Protein AF-A0A8H4AMI5-F1 (afdb_monomer_lite)

Foldseek 3Di:
DDDDDDDPDDPPPPPPFDWDKDWAKDFQLDDDPQFDDDPNWFWWWDDDQNKIFIATRDSVNRAGWGDDPNDTDGDGIITTIHTTPDDDDDDDDDDDDDDPPDDDMDDDDPPDD

Structure (mmCIF, N/CA/C/O backbone):
data_AF-A0A8H4AMI5-F1
#
_entry.id   AF-A0A8H4AMI5-F1
#
loop_
_atom_site.group_PDB
_atom_site.id
_atom_site.type_symbol
_atom_site.label_atom_id
_atom_site.label_alt_id
_atom_site.label_comp_id
_atom_site.label_asym_id
_atom_site.label_entity_id
_atom_site.label_seq_id
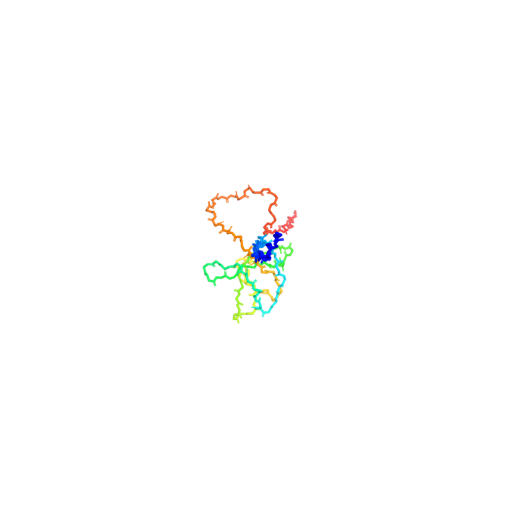_atom_site.pdbx_PDB_ins_code
_atom_site.Cartn_x
_atom_site.Cartn_y
_atom_site.Cartn_z
_atom_site.occupancy
_atom_site.B_iso_or_equiv
_atom_site.auth_seq_id
_atom_site.auth_comp_id
_atom_site.auth_asym_id
_atom_site.auth_atom_id
_atom_site.pdbx_PDB_model_num
ATOM 1 N N . MET A 1 1 ? -29.911 4.409 64.169 1.00 41.59 1 MET A N 1
ATOM 2 C CA . MET A 1 1 ? -29.151 3.292 63.575 1.00 41.59 1 MET A CA 1
ATOM 3 C C . MET A 1 1 ? -29.216 3.500 62.074 1.00 41.59 1 MET A C 1
ATOM 5 O O . MET A 1 1 ? -30.315 3.542 61.540 1.00 41.59 1 MET A O 1
ATOM 9 N N . ALA A 1 2 ? -28.086 3.853 61.467 1.00 41.06 2 ALA A N 1
ATOM 10 C CA . ALA A 1 2 ? -27.974 4.178 60.049 1.00 41.06 2 ALA A CA 1
ATOM 11 C C . ALA A 1 2 ? -27.758 2.896 59.244 1.00 41.06 2 ALA A C 1
ATOM 13 O O . ALA A 1 2 ? -27.040 2.028 59.723 1.00 41.06 2 ALA A O 1
ATOM 14 N N . GLU A 1 3 ? -28.289 2.829 58.025 1.00 46.31 3 GLU A N 1
ATOM 15 C CA . GLU A 1 3 ? -27.688 2.033 56.954 1.00 46.31 3 GLU A CA 1
ATOM 16 C C . GLU A 1 3 ? -28.038 2.672 55.604 1.00 46.31 3 GLU A C 1
ATOM 18 O O . GLU A 1 3 ? -29.123 2.525 55.047 1.00 46.31 3 GLU A O 1
ATOM 23 N N . PHE A 1 4 ? -27.087 3.484 55.143 1.00 43.78 4 PHE A N 1
ATOM 24 C CA . PHE A 1 4 ? -26.933 3.925 53.764 1.00 43.78 4 PHE A CA 1
ATOM 25 C C . PHE A 1 4 ? -26.678 2.678 52.907 1.00 43.78 4 PHE A C 1
ATOM 27 O O . PHE A 1 4 ? -25.661 2.011 53.099 1.00 43.78 4 PHE A O 1
ATOM 34 N N . SER A 1 5 ? -27.572 2.359 51.970 1.00 48.31 5 SER A N 1
ATOM 35 C CA . SER A 1 5 ? -27.288 1.354 50.944 1.00 48.31 5 SER A CA 1
ATOM 36 C C . SER A 1 5 ? -26.696 2.062 49.731 1.00 48.31 5 SER A C 1
ATOM 38 O O . SER A 1 5 ? -27.324 2.930 49.130 1.00 48.31 5 SER A O 1
ATOM 40 N N . SER A 1 6 ? -25.436 1.749 49.455 1.00 47.75 6 SER A N 1
ATOM 41 C CA . SER A 1 6 ? -24.608 2.337 48.416 1.00 47.75 6 SER A CA 1
ATOM 42 C C . SER A 1 6 ? -25.069 1.907 47.024 1.00 47.75 6 SER A C 1
ATOM 44 O O . SER A 1 6 ? -24.961 0.743 46.637 1.00 47.75 6 SER A O 1
ATOM 46 N N . GLU A 1 7 ? -25.538 2.873 46.237 1.00 54.69 7 GLU A N 1
ATOM 47 C CA . GLU A 1 7 ? -25.628 2.736 44.787 1.00 54.69 7 GLU A CA 1
ATOM 48 C C . GLU A 1 7 ? -24.205 2.563 44.245 1.00 54.69 7 GLU A C 1
ATOM 50 O O . GLU A 1 7 ? -23.359 3.453 44.345 1.00 54.69 7 GLU A O 1
ATOM 55 N N . LYS A 1 8 ? -23.905 1.363 43.739 1.00 48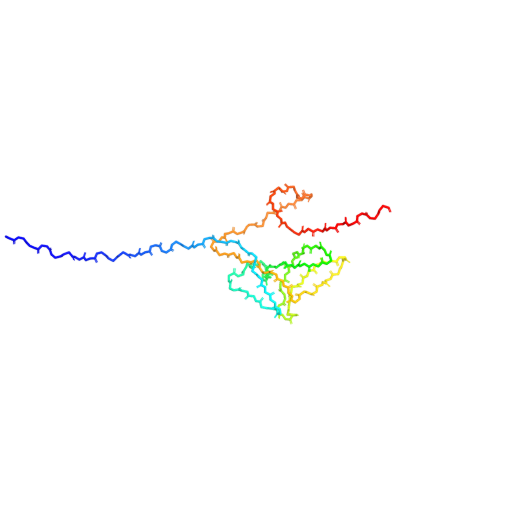.88 8 LYS A N 1
ATOM 56 C CA . LYS A 1 8 ? -22.612 1.072 43.125 1.00 48.88 8 LYS A CA 1
ATOM 57 C C . LYS A 1 8 ? -22.493 1.861 41.828 1.00 48.88 8 LYS A C 1
ATOM 59 O O . LYS A 1 8 ? -23.225 1.623 40.871 1.00 48.88 8 LYS A O 1
ATOM 64 N N . GLU A 1 9 ? -21.544 2.785 41.836 1.00 44.78 9 GLU A N 1
ATOM 65 C CA . GLU A 1 9 ? -21.118 3.595 40.708 1.00 44.78 9 GLU A CA 1
ATOM 66 C C . GLU A 1 9 ? -20.873 2.737 39.460 1.00 44.78 9 GLU A C 1
ATOM 68 O O . GLU A 1 9 ? -20.079 1.793 39.449 1.00 44.78 9 GLU A O 1
ATOM 73 N N . HIS A 1 10 ? -21.570 3.103 38.388 1.00 40.97 10 HIS A N 1
ATOM 74 C CA . HIS A 1 10 ? -21.344 2.623 37.037 1.00 40.97 10 HIS A CA 1
ATOM 75 C C . HIS A 1 10 ? -20.012 3.207 36.548 1.00 40.97 10 HIS A C 1
ATOM 77 O O . HIS A 1 10 ? -19.943 4.353 36.100 1.00 40.97 10 HIS A O 1
ATOM 83 N N . GLN A 1 11 ? -18.926 2.449 36.691 1.00 43.53 11 GLN A N 1
ATOM 84 C CA . GLN A 1 11 ? -17.634 2.832 3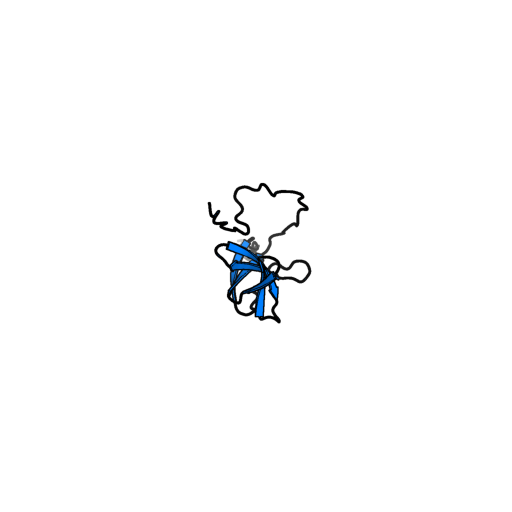6.133 1.00 43.53 11 GLN A CA 1
ATOM 85 C C . GLN A 1 11 ? -17.669 2.622 34.618 1.00 43.53 11 GLN A C 1
ATOM 87 O O . GLN A 1 11 ? -17.410 1.537 34.107 1.00 43.53 11 GLN A O 1
ATOM 92 N N . THR A 1 12 ? -18.018 3.684 33.894 1.00 42.59 12 THR A N 1
ATOM 93 C CA . THR A 1 12 ? -17.824 3.789 32.448 1.00 42.59 12 THR A CA 1
ATOM 94 C C . THR A 1 12 ? -16.322 3.787 32.172 1.00 42.59 12 THR A C 1
ATOM 96 O O . THR A 1 12 ? -15.652 4.817 32.281 1.00 42.59 12 THR A O 1
ATOM 99 N N . GLU A 1 13 ? -15.777 2.617 31.847 1.00 53.19 13 GLU A N 1
ATOM 100 C CA . GLU A 1 13 ? -14.409 2.473 31.363 1.00 53.19 13 GLU A CA 1
ATOM 101 C C . GLU A 1 13 ? -14.207 3.382 30.144 1.00 53.19 13 GLU A C 1
ATOM 103 O O . GLU A 1 13 ? -14.790 3.190 29.074 1.00 53.19 13 GLU A O 1
ATOM 108 N N . LYS A 1 14 ? -13.357 4.400 30.298 1.00 48.06 14 LYS A N 1
ATOM 109 C CA . LYS A 1 14 ? -12.791 5.140 29.171 1.00 48.06 14 LYS A CA 1
ATOM 110 C C . LYS A 1 14 ? -11.870 4.180 28.422 1.00 48.06 14 LYS A C 1
ATOM 112 O O . LYS A 1 14 ? -10.679 4.120 28.710 1.00 48.06 14 LYS A O 1
ATOM 117 N N . ASN A 1 15 ? -12.432 3.422 27.487 1.00 59.19 15 ASN A N 1
ATOM 118 C CA . ASN A 1 15 ? -11.689 2.562 26.575 1.00 59.19 15 ASN A CA 1
ATOM 119 C C . ASN A 1 15 ? -10.791 3.462 25.706 1.00 59.19 15 ASN A C 1
ATOM 121 O O . ASN A 1 15 ? -11.233 4.050 24.717 1.00 59.19 15 ASN A O 1
ATOM 125 N N . GLN A 1 16 ? -9.554 3.695 26.150 1.00 60.03 16 GLN A N 1
ATOM 126 C CA . GLN A 1 16 ? -8.601 4.532 25.431 1.00 60.03 16 GLN A CA 1
ATOM 127 C C . GLN A 1 16 ? -8.231 3.830 24.126 1.00 60.03 16 GLN A C 1
ATOM 129 O O . GLN A 1 16 ? -7.527 2.824 24.114 1.00 60.03 16 GLN A O 1
ATOM 134 N N . SER A 1 17 ? -8.728 4.385 23.024 1.00 72.69 17 SER A N 1
ATOM 135 C CA . SER A 1 17 ? -8.479 3.907 21.670 1.00 72.69 17 SER A CA 1
ATOM 136 C C . SER A 1 17 ? -6.974 3.808 21.405 1.00 72.69 17 SER A C 1
ATOM 138 O O . SER A 1 17 ? -6.271 4.824 21.409 1.00 72.69 17 SER A O 1
ATOM 140 N N . ILE A 1 18 ? -6.466 2.589 21.194 1.00 79.94 18 ILE A N 1
ATOM 141 C CA . ILE A 1 18 ? -5.042 2.357 20.934 1.00 79.94 18 ILE A CA 1
ATOM 142 C C . ILE A 1 18 ? -4.665 3.092 19.647 1.00 79.94 18 ILE A C 1
ATOM 144 O O . ILE A 1 18 ? -5.276 2.889 18.597 1.00 79.94 18 ILE A O 1
ATOM 148 N N . LYS A 1 19 ? -3.653 3.958 19.731 1.00 88.75 19 LYS A N 1
ATOM 149 C CA . LYS A 1 19 ? -3.053 4.610 18.566 1.00 88.75 19 LYS A CA 1
ATOM 150 C C . LYS A 1 19 ? -1.977 3.698 18.001 1.00 88.75 19 LYS A C 1
ATOM 152 O O . LYS A 1 19 ? -1.016 3.389 18.703 1.00 88.75 19 LYS A O 1
ATOM 157 N N . SER A 1 20 ? -2.118 3.266 16.753 1.00 91.12 20 SER A N 1
ATOM 158 C CA . SER A 1 20 ? -1.109 2.419 16.115 1.00 91.12 20 SER A CA 1
ATOM 159 C C . SER A 1 20 ? -0.930 2.735 14.636 1.00 91.12 20 SER A C 1
ATOM 161 O O . SER A 1 20 ? -1.870 3.118 13.939 1.00 91.12 20 SER A O 1
ATOM 163 N N . ILE A 1 21 ? 0.303 2.557 14.164 1.00 92.94 21 ILE A N 1
ATOM 164 C CA . ILE A 1 21 ? 0.664 2.589 12.750 1.00 92.94 21 ILE A CA 1
ATOM 165 C C . ILE A 1 21 ? 1.507 1.357 12.436 1.00 92.94 21 ILE A C 1
ATOM 167 O O . ILE A 1 21 ? 2.484 1.071 13.129 1.00 92.94 21 ILE A O 1
ATOM 171 N N . GLN A 1 22 ? 1.118 0.596 11.416 1.00 94.25 22 GLN A N 1
ATOM 172 C CA . GLN A 1 22 ? 1.777 -0.668 11.098 1.00 94.25 22 GLN A CA 1
ATOM 173 C C . GLN A 1 22 ? 1.609 -1.071 9.634 1.00 94.25 22 GLN A C 1
ATOM 175 O O . GLN A 1 22 ? 0.673 -0.661 8.950 1.00 94.25 22 GLN A O 1
ATOM 180 N N . TRP A 1 23 ? 2.533 -1.908 9.164 1.00 96.25 23 TRP A N 1
ATOM 181 C CA . TRP A 1 23 ? 2.471 -2.538 7.849 1.00 96.25 23 TRP A CA 1
ATOM 182 C C . TRP A 1 23 ? 1.922 -3.952 7.997 1.00 96.25 23 TRP A C 1
ATOM 184 O O . TRP A 1 23 ? 2.607 -4.827 8.524 1.00 96.25 23 TRP A O 1
ATOM 194 N N . VAL A 1 24 ? 0.703 -4.180 7.517 1.00 97.12 24 VAL A N 1
ATOM 195 C CA . VAL A 1 24 ? 0.008 -5.467 7.644 1.00 97.12 24 VAL A CA 1
ATOM 196 C C . VAL A 1 24 ? 0.110 -6.233 6.335 1.00 97.12 24 VAL A C 1
ATOM 198 O O . VAL A 1 24 ? -0.283 -5.726 5.286 1.00 97.12 24 VAL A O 1
ATOM 201 N N . THR A 1 25 ? 0.639 -7.455 6.379 1.00 97.94 25 THR A N 1
ATOM 202 C CA . THR A 1 25 ? 0.732 -8.326 5.200 1.00 97.94 25 THR A CA 1
ATOM 203 C C . THR A 1 25 ? -0.654 -8.623 4.633 1.00 97.94 25 THR A C 1
ATOM 205 O O . THR A 1 25 ? -1.579 -8.960 5.366 1.00 97.94 25 THR A O 1
ATOM 208 N N . SER A 1 26 ? -0.783 -8.523 3.314 1.00 97.88 26 SER A N 1
ATOM 209 C CA . SER A 1 26 ? -2.005 -8.808 2.573 1.00 97.88 26 SER A CA 1
ATOM 210 C C . SER A 1 26 ? -1.679 -9.385 1.193 1.00 97.88 26 SER A C 1
ATOM 212 O O . SER A 1 26 ? -0.518 -9.443 0.775 1.00 97.88 26 SER A O 1
ATOM 214 N N . GLN A 1 27 ? -2.706 -9.856 0.492 1.00 97.44 27 GLN A N 1
ATOM 215 C CA . GLN A 1 27 ? -2.551 -10.449 -0.828 1.00 97.44 27 GLN A CA 1
ATOM 216 C C . GLN A 1 27 ? -3.824 -10.385 -1.668 1.00 97.44 27 GLN A C 1
ATOM 218 O O . GLN A 1 27 ? -4.927 -10.288 -1.127 1.00 97.44 27 GLN A O 1
ATOM 223 N N . SER A 1 28 ? -3.657 -10.514 -2.984 1.00 93.38 28 SER A N 1
ATOM 224 C CA . SER A 1 28 ? -4.745 -10.741 -3.947 1.00 93.38 28 SER A CA 1
ATOM 225 C C . SER A 1 28 ? -5.894 -9.727 -3.823 1.00 93.38 28 SER A C 1
ATOM 227 O O . SER A 1 28 ? -7.059 -10.105 -3.737 1.00 93.38 28 SER A O 1
ATOM 229 N N . GLY A 1 29 ? -5.564 -8.437 -3.726 1.00 94.00 29 GLY A N 1
ATOM 230 C CA . GLY A 1 29 ? -6.538 -7.345 -3.637 1.00 94.00 29 GLY A CA 1
ATOM 231 C C . GLY A 1 29 ? -7.182 -7.161 -2.261 1.00 94.00 29 GLY A C 1
ATOM 232 O O . GLY A 1 29 ? -7.940 -6.215 -2.072 1.00 94.00 29 GLY A O 1
ATOM 233 N N . LYS A 1 30 ? -6.879 -8.007 -1.267 1.00 97.44 30 LYS A N 1
ATOM 234 C CA . LYS A 1 30 ? -7.421 -7.841 0.087 1.00 97.44 30 LYS A CA 1
ATOM 235 C C . LYS A 1 30 ? -6.887 -6.564 0.735 1.00 97.44 30 LYS A C 1
ATOM 237 O O . LYS A 1 30 ? -5.692 -6.252 0.653 1.00 97.44 30 LYS A O 1
ATOM 242 N N . VAL A 1 31 ? -7.778 -5.865 1.427 1.00 97.38 31 VAL A N 1
ATOM 243 C CA . VAL A 1 31 ? -7.490 -4.650 2.191 1.00 97.38 31 VAL A CA 1
ATOM 244 C C . VAL A 1 31 ? -7.899 -4.911 3.643 1.00 97.38 31 VAL A C 1
ATOM 246 O O . VAL A 1 31 ? -9.071 -5.200 3.880 1.00 97.38 31 VAL A O 1
ATOM 249 N N . PRO A 1 32 ? -6.959 -4.876 4.605 1.00 96.69 32 PRO A N 1
ATOM 250 C CA . PRO A 1 32 ? -7.277 -4.970 6.026 1.00 96.69 32 PRO A CA 1
ATOM 251 C C . PRO A 1 32 ? -8.191 -3.830 6.487 1.00 96.69 32 PRO A C 1
ATOM 253 O O . PRO A 1 32 ? -8.197 -2.745 5.902 1.00 96.69 32 PRO A O 1
ATOM 256 N N . GLU A 1 33 ? -8.922 -4.052 7.578 1.00 94.75 33 GLU A N 1
ATOM 257 C CA . GLU A 1 33 ? -9.658 -2.975 8.240 1.00 94.75 33 GLU A CA 1
ATOM 258 C C . GLU A 1 33 ? -8.718 -1.843 8.670 1.00 94.75 33 GLU A C 1
ATOM 260 O O . GLU A 1 33 ? -7.538 -2.061 8.952 1.00 94.75 33 GLU A O 1
ATOM 265 N N . LYS A 1 34 ? -9.258 -0.619 8.730 1.00 94.62 34 LYS A N 1
ATOM 266 C CA . LYS A 1 34 ? -8.523 0.589 9.154 1.00 94.62 34 LYS A CA 1
ATOM 267 C C . LYS A 1 34 ? -7.282 0.879 8.294 1.00 94.62 34 LYS A C 1
ATOM 269 O O . LYS A 1 34 ? -6.341 1.547 8.730 1.00 94.62 34 LYS A O 1
ATOM 274 N N . ALA A 1 35 ? -7.274 0.378 7.058 1.00 95.56 35 ALA A N 1
ATOM 275 C CA . ALA A 1 35 ? -6.273 0.746 6.077 1.00 95.56 35 ALA A CA 1
ATOM 276 C C . ALA A 1 35 ? -6.292 2.260 5.847 1.00 95.56 35 ALA A C 1
ATOM 278 O O . ALA A 1 35 ? -7.351 2.881 5.739 1.00 95.56 35 ALA A O 1
ATOM 279 N N . TYR A 1 36 ? -5.107 2.851 5.754 1.00 95.50 36 TYR A N 1
ATOM 280 C CA . TYR A 1 36 ? -4.978 4.263 5.458 1.00 95.50 36 TYR A CA 1
ATOM 281 C C . TYR A 1 36 ? -5.318 4.525 3.988 1.00 95.50 36 TYR A C 1
ATOM 283 O O . TYR A 1 36 ? -4.725 3.933 3.077 1.00 95.50 36 TYR A O 1
ATOM 291 N N . ILE A 1 37 ? -6.271 5.432 3.768 1.00 94.31 37 ILE A N 1
ATOM 292 C CA . ILE A 1 37 ? -6.747 5.833 2.445 1.00 94.31 37 ILE A CA 1
ATOM 293 C C . ILE A 1 37 ? -6.360 7.285 2.209 1.00 94.31 37 ILE A C 1
ATOM 295 O O . ILE A 1 37 ? -6.685 8.167 3.003 1.00 94.31 37 ILE A O 1
ATOM 299 N N . PHE A 1 38 ? -5.715 7.542 1.077 1.00 91.00 38 PHE A N 1
ATOM 300 C CA . PHE A 1 38 ? -5.397 8.885 0.622 1.00 91.00 38 PHE A CA 1
ATOM 301 C C . PHE A 1 38 ? -5.897 9.077 -0.808 1.00 91.00 38 PHE A C 1
ATOM 303 O O . PHE A 1 38 ? -5.568 8.291 -1.692 1.00 91.00 38 PHE A O 1
ATOM 310 N N . HIS A 1 39 ? -6.732 10.098 -1.028 1.00 91.88 39 HIS A N 1
ATOM 311 C CA . HIS A 1 39 ? -7.345 10.400 -2.332 1.00 91.88 39 HIS A CA 1
ATOM 312 C C . HIS A 1 39 ? -7.998 9.168 -3.000 1.00 91.88 39 HIS A C 1
ATOM 314 O O . HIS A 1 39 ? -7.825 8.911 -4.189 1.00 91.88 39 HIS A O 1
ATOM 320 N N . GLY A 1 40 ? -8.720 8.362 -2.212 1.00 93.50 40 GLY A N 1
ATOM 321 C CA . GLY A 1 40 ? -9.401 7.153 -2.694 1.00 93.50 40 GLY A CA 1
ATOM 322 C C . GLY A 1 40 ? -8.480 5.963 -2.990 1.00 93.50 40 GLY A C 1
ATOM 323 O O . GLY A 1 40 ? -8.942 4.951 -3.510 1.00 93.50 40 GLY A O 1
ATOM 324 N N . LYS A 1 41 ? -7.185 6.053 -2.666 1.00 95.62 41 LYS A N 1
ATOM 325 C CA . LYS A 1 41 ? -6.209 4.976 -2.847 1.00 95.62 41 LYS A CA 1
ATOM 326 C C . LYS A 1 41 ? -5.739 4.444 -1.500 1.00 95.62 41 LYS A C 1
ATOM 328 O O . LYS A 1 41 ? -5.377 5.211 -0.610 1.00 95.62 41 LYS A O 1
ATOM 333 N N . VAL A 1 42 ? -5.720 3.121 -1.366 1.00 97.12 42 VAL A N 1
ATOM 334 C CA . VAL A 1 42 ? -5.150 2.450 -0.194 1.00 97.12 42 VAL A CA 1
ATOM 335 C C . VAL A 1 42 ? -3.637 2.391 -0.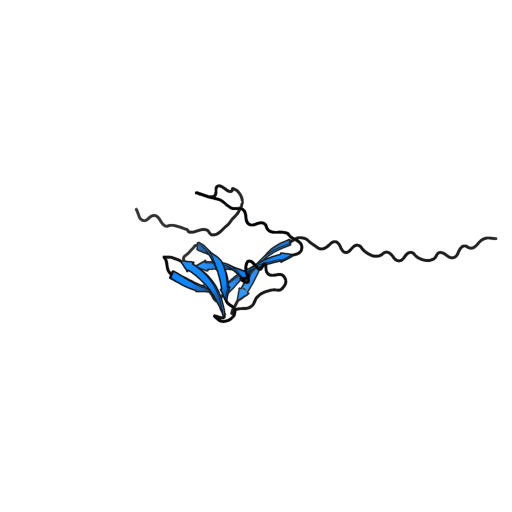360 1.00 97.12 42 VAL A C 1
ATOM 337 O O . VAL A 1 42 ? -3.156 1.953 -1.406 1.00 97.12 42 VAL A O 1
ATOM 340 N N . ILE A 1 43 ? -2.890 2.814 0.657 1.00 97.00 43 ILE A N 1
ATOM 341 C CA . ILE A 1 43 ? -1.425 2.844 0.601 1.00 97.00 43 ILE A CA 1
ATOM 342 C C . ILE A 1 43 ? -0.846 1.474 0.947 1.00 97.00 43 ILE A C 1
ATOM 344 O O . ILE A 1 43 ? -1.191 0.870 1.964 1.00 97.00 43 ILE A O 1
ATOM 348 N N . GLY A 1 44 ? 0.080 0.997 0.117 1.00 96.94 44 GLY A N 1
ATOM 349 C CA . GLY A 1 44 ? 0.775 -0.261 0.348 1.00 96.94 44 GLY A CA 1
ATOM 350 C C . GLY A 1 44 ? 2.242 -0.216 -0.033 1.00 96.94 44 GLY A C 1
ATOM 351 O O . GLY A 1 44 ? 2.730 0.751 -0.619 1.00 96.94 44 GLY A O 1
ATOM 352 N N . ARG A 1 45 ? 2.949 -1.291 0.308 1.00 97.50 45 ARG A N 1
ATOM 353 C CA . ARG A 1 45 ? 4.333 -1.519 -0.095 1.00 97.50 45 ARG A CA 1
ATOM 354 C C . ARG A 1 45 ? 4.614 -2.982 -0.382 1.00 97.50 45 ARG A C 1
ATOM 356 O O . ARG A 1 45 ? 3.986 -3.860 0.203 1.00 97.50 45 ARG A O 1
ATOM 363 N N . GLY A 1 46 ? 5.581 -3.249 -1.244 1.00 96.19 46 GLY A N 1
ATOM 364 C CA . GLY A 1 46 ? 5.988 -4.605 -1.596 1.00 96.19 46 GLY A CA 1
ATOM 365 C C . GLY A 1 46 ? 7.479 -4.686 -1.866 1.00 96.19 46 GLY A C 1
ATOM 366 O O . GLY A 1 46 ? 8.127 -3.665 -2.088 1.00 96.19 46 GLY A O 1
ATOM 367 N N . VAL A 1 47 ? 8.017 -5.903 -1.819 1.00 95.00 47 VAL A N 1
ATOM 368 C CA . VAL A 1 47 ? 9.401 -6.160 -2.220 1.00 95.00 47 VAL A CA 1
ATOM 369 C C . VAL A 1 47 ? 9.418 -6.487 -3.708 1.00 95.00 47 VAL A C 1
ATOM 371 O O . VAL A 1 47 ? 8.720 -7.401 -4.144 1.00 95.00 47 VAL A O 1
ATOM 374 N N . TYR A 1 48 ? 10.212 -5.753 -4.478 1.00 95.56 48 TYR A N 1
ATOM 375 C CA . TYR A 1 48 ? 10.441 -6.004 -5.897 1.00 95.56 48 TYR A CA 1
ATOM 376 C C . TYR A 1 48 ? 11.875 -5.622 -6.252 1.00 95.56 48 TYR A C 1
ATOM 378 O O . TYR A 1 48 ? 12.375 -4.619 -5.762 1.00 95.56 48 TYR A O 1
ATOM 386 N N . ASN A 1 49 ? 12.549 -6.449 -7.053 1.00 94.06 49 ASN A N 1
ATOM 387 C CA . ASN A 1 49 ? 13.931 -6.236 -7.495 1.00 94.06 49 ASN A CA 1
ATOM 388 C C . ASN A 1 49 ? 14.898 -5.747 -6.389 1.00 94.06 49 ASN A C 1
ATOM 390 O O . ASN A 1 49 ? 15.532 -4.702 -6.508 1.00 94.06 49 ASN A O 1
ATOM 394 N N . HIS A 1 50 ? 14.980 -6.498 -5.284 1.00 89.75 50 HIS A N 1
ATOM 395 C CA . HIS A 1 50 ? 15.832 -6.197 -4.118 1.00 89.75 50 HIS A CA 1
ATOM 396 C C . HIS A 1 50 ? 15.530 -4.878 -3.390 1.00 89.75 50 HIS A C 1
ATOM 398 O O . HIS A 1 50 ? 16.319 -4.455 -2.537 1.00 89.75 50 HIS A O 1
ATOM 404 N N . GLY A 1 51 ? 14.386 -4.259 -3.683 1.00 89.62 51 GLY A N 1
ATOM 405 C CA . GLY A 1 51 ? 13.933 -3.039 -3.047 1.00 89.62 51 GLY A CA 1
ATOM 406 C C . GLY A 1 51 ? 12.539 -3.129 -2.445 1.00 89.62 51 GLY A C 1
ATOM 407 O O . GLY A 1 51 ? 11.757 -4.027 -2.751 1.00 89.62 51 GLY A O 1
ATOM 408 N N . VAL A 1 52 ? 12.236 -2.193 -1.546 1.00 93.69 52 VAL A N 1
ATOM 409 C CA . VAL A 1 52 ? 10.884 -1.980 -1.014 1.00 93.69 52 VAL A CA 1
ATOM 410 C C . VAL A 1 52 ? 10.272 -0.816 -1.775 1.00 93.69 52 VAL A C 1
ATOM 412 O O . VAL A 1 52 ? 10.817 0.282 -1.760 1.00 93.69 52 VAL A O 1
ATOM 415 N N . HIS A 1 53 ? 9.123 -1.036 -2.397 1.00 94.38 53 HIS A N 1
ATOM 416 C CA . HIS A 1 53 ? 8.444 -0.046 -3.225 1.00 94.38 53 HIS A CA 1
ATOM 417 C C . HIS A 1 53 ? 7.091 0.300 -2.626 1.00 94.38 53 HIS A C 1
ATOM 419 O O . HIS A 1 53 ? 6.300 -0.597 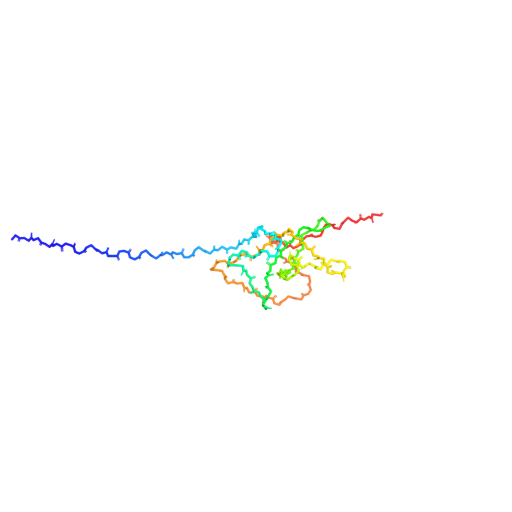-2.336 1.00 94.38 53 HIS A O 1
ATOM 425 N N . ILE A 1 54 ? 6.832 1.597 -2.443 1.00 95.12 54 ILE A N 1
ATOM 426 C CA . ILE A 1 54 ? 5.514 2.115 -2.064 1.00 95.12 54 ILE A CA 1
ATOM 427 C C . ILE A 1 54 ? 4.648 2.231 -3.319 1.00 95.12 54 ILE A C 1
ATOM 429 O O . ILE A 1 54 ? 5.134 2.559 -4.401 1.00 95.12 54 ILE A O 1
ATOM 433 N N . GLY A 1 55 ? 3.354 1.995 -3.161 1.00 96.25 55 GLY A N 1
ATOM 434 C CA . GLY A 1 55 ? 2.374 2.129 -4.222 1.00 96.25 55 GLY A CA 1
ATOM 435 C C . GLY A 1 55 ? 0.959 2.220 -3.670 1.00 96.25 55 GLY A C 1
ATOM 436 O O . GLY A 1 55 ? 0.753 2.550 -2.498 1.00 96.25 55 GLY A O 1
ATOM 437 N N . TYR A 1 56 ? -0.014 1.893 -4.514 1.00 97.69 56 TYR A N 1
ATOM 438 C CA . TYR A 1 56 ? -1.418 1.814 -4.120 1.00 97.69 56 TYR A CA 1
ATOM 439 C C . TYR A 1 56 ? -2.015 0.448 -4.436 1.00 97.69 56 TYR A C 1
ATOM 441 O O . TYR A 1 56 ? -1.641 -0.185 -5.421 1.00 97.69 56 TYR A O 1
ATOM 449 N N . ILE A 1 57 ? -2.957 -0.003 -3.611 1.00 98.06 57 ILE A N 1
ATOM 450 C CA . ILE A 1 57 ? -3.704 -1.232 -3.880 1.00 98.06 57 ILE A CA 1
ATOM 451 C C . ILE A 1 57 ? -4.774 -0.908 -4.917 1.00 98.06 57 ILE A C 1
ATOM 453 O O . ILE A 1 57 ? -5.543 0.044 -4.762 1.00 98.06 57 ILE A O 1
ATOM 457 N N . ASP A 1 58 ? -4.818 -1.720 -5.961 1.00 97.00 58 ASP A N 1
ATOM 458 C CA . ASP A 1 58 ? -5.911 -1.791 -6.909 1.00 97.00 58 ASP A CA 1
ATOM 459 C C . ASP A 1 58 ? -6.645 -3.116 -6.687 1.00 97.00 58 ASP A C 1
ATOM 461 O O . ASP A 1 58 ? -6.118 -4.203 -6.937 1.00 97.00 58 ASP A O 1
ATOM 465 N N . THR A 1 59 ? -7.851 -3.029 -6.129 1.00 95.25 59 THR A N 1
ATOM 466 C CA . THR A 1 59 ? -8.661 -4.208 -5.811 1.00 95.25 59 THR A CA 1
ATOM 467 C C . THR A 1 59 ? -9.240 -4.859 -7.064 1.00 95.25 59 THR A C 1
ATOM 469 O O . THR A 1 59 ? -9.528 -6.052 -7.022 1.00 95.25 59 THR A O 1
ATOM 472 N N . SER A 1 60 ? -9.365 -4.117 -8.172 1.00 95.62 60 SER A N 1
ATOM 473 C CA . SER A 1 60 ? -9.848 -4.647 -9.451 1.00 95.62 60 SER A CA 1
ATOM 474 C C . SER A 1 60 ? -8.773 -5.455 -10.181 1.00 95.62 60 SER A C 1
ATOM 476 O O . SER A 1 60 ? -9.064 -6.527 -10.700 1.00 95.62 60 SER A O 1
ATOM 478 N N . GLU A 1 61 ? -7.518 -5.005 -10.109 1.00 95.38 61 GLU A N 1
ATOM 479 C CA . GLU A 1 61 ? -6.336 -5.737 -10.600 1.00 95.38 61 GLU A CA 1
ATOM 480 C C . GLU A 1 61 ? -5.846 -6.801 -9.594 1.00 95.38 61 GLU A C 1
ATOM 482 O O . GLU A 1 61 ? -4.962 -7.610 -9.879 1.00 95.38 61 GLU A O 1
ATOM 487 N N . GLY A 1 62 ? -6.399 -6.809 -8.377 1.00 96.50 62 GLY A N 1
ATOM 488 C CA . GLY A 1 62 ? -6.099 -7.810 -7.357 1.00 96.50 62 GLY A CA 1
ATOM 489 C C . GLY A 1 62 ? -4.704 -7.679 -6.735 1.00 96.50 62 GLY A C 1
ATOM 490 O O . GLY A 1 62 ? -4.097 -8.694 -6.368 1.00 96.50 62 GLY A O 1
ATOM 491 N N . GLY A 1 63 ? -4.164 -6.466 -6.581 1.00 97.81 63 GLY A N 1
ATOM 492 C CA . GLY A 1 63 ? -2.851 -6.309 -5.954 1.00 97.81 63 GLY A CA 1
ATOM 493 C C . GLY A 1 63 ? -2.341 -4.887 -5.761 1.00 97.81 63 GLY A C 1
ATOM 494 O O . GLY A 1 63 ? -3.051 -3.904 -5.937 1.00 97.81 63 GLY A O 1
ATOM 495 N N . LEU A 1 64 ? -1.081 -4.790 -5.346 1.00 98.31 64 LEU A N 1
ATOM 496 C CA . LEU A 1 64 ? -0.355 -3.535 -5.187 1.00 98.31 64 LEU A CA 1
ATOM 497 C C . LEU A 1 64 ? 0.264 -3.120 -6.525 1.00 98.31 64 LEU A C 1
ATOM 499 O O . LEU A 1 64 ? 1.075 -3.859 -7.080 1.00 98.31 64 LEU A O 1
ATOM 503 N N . ILE A 1 65 ? -0.058 -1.916 -6.991 1.00 98.12 65 ILE A N 1
ATOM 504 C CA . ILE A 1 65 ? 0.593 -1.272 -8.131 1.00 98.12 65 ILE A CA 1
ATOM 505 C C . ILE A 1 65 ? 1.759 -0.425 -7.625 1.00 98.12 65 ILE A C 1
ATOM 507 O O . ILE A 1 65 ? 1.550 0.547 -6.895 1.00 98.12 65 ILE A O 1
ATOM 511 N N . ILE A 1 66 ? 2.976 -0.761 -8.051 1.00 97.44 66 ILE A N 1
ATOM 512 C CA . ILE A 1 66 ? 4.190 0.030 -7.812 1.00 97.44 66 ILE A CA 1
ATOM 513 C C . ILE A 1 66 ? 4.724 0.618 -9.120 1.00 97.44 66 ILE A C 1
ATOM 515 O O . ILE A 1 66 ? 4.469 0.088 -10.202 1.00 97.44 66 ILE A O 1
ATOM 519 N N . GLY A 1 67 ? 5.490 1.703 -9.017 1.00 95.50 67 GLY A N 1
ATOM 520 C CA . GLY A 1 67 ? 6.329 2.188 -10.110 1.00 95.50 67 GLY A CA 1
ATOM 521 C C . GLY A 1 67 ? 7.729 1.584 -10.017 1.00 95.50 67 GLY A C 1
ATOM 522 O O . GLY A 1 67 ? 8.345 1.644 -8.955 1.00 95.50 67 GLY A O 1
ATOM 523 N N . TRP A 1 68 ? 8.235 1.028 -11.116 1.00 93.94 68 TRP A N 1
ATOM 524 C CA . TRP A 1 68 ? 9.614 0.553 -11.228 1.00 93.94 68 TRP A CA 1
ATOM 525 C C . TRP A 1 68 ? 10.126 0.716 -12.662 1.00 93.94 68 TRP A C 1
ATOM 527 O O . TRP A 1 68 ? 9.438 0.333 -13.606 1.00 93.94 68 TRP A O 1
ATOM 537 N N . ALA A 1 69 ? 11.331 1.273 -12.825 1.00 91.81 69 ALA A N 1
ATOM 538 C CA . ALA A 1 69 ? 11.996 1.458 -14.123 1.00 91.81 69 ALA A CA 1
ATOM 539 C C . ALA A 1 69 ? 11.102 2.092 -15.217 1.00 91.81 69 ALA A C 1
ATOM 541 O O . ALA A 1 69 ? 11.121 1.676 -16.371 1.00 91.81 69 ALA A O 1
ATOM 542 N N . GLY A 1 70 ? 10.287 3.087 -14.847 1.00 92.56 70 GLY A N 1
ATOM 543 C CA . GLY A 1 70 ? 9.371 3.778 -15.768 1.00 92.56 70 GLY A CA 1
ATOM 544 C C . GLY A 1 70 ? 8.056 3.043 -16.059 1.00 92.56 70 GLY A C 1
ATOM 545 O O . GLY A 1 70 ? 7.190 3.597 -16.731 1.00 92.56 70 GLY A O 1
ATOM 546 N N . CYS A 1 71 ? 7.866 1.840 -15.515 1.00 93.94 71 CYS A N 1
ATOM 547 C CA . CYS A 1 71 ? 6.686 1.009 -15.732 1.00 93.94 71 CYS A CA 1
ATOM 548 C C . CYS A 1 71 ? 5.871 0.817 -14.445 1.00 93.94 71 CYS A C 1
ATOM 550 O O . CYS A 1 71 ? 6.364 1.002 -13.330 1.00 93.94 71 CYS A O 1
ATOM 552 N N . LYS A 1 72 ? 4.610 0.403 -14.606 1.00 96.06 72 LYS A N 1
ATOM 553 C CA . LYS A 1 72 ? 3.789 -0.120 -13.507 1.00 96.06 72 LYS A CA 1
ATOM 554 C C . LYS A 1 72 ? 4.065 -1.612 -13.334 1.00 96.06 72 LYS A C 1
ATOM 556 O O . LYS A 1 72 ? 4.118 -2.339 -14.322 1.00 96.06 72 LYS A O 1
ATOM 561 N N . VAL A 1 73 ? 4.190 -2.062 -12.092 1.00 97.62 73 VAL A N 1
ATOM 562 C CA . VAL A 1 73 ? 4.335 -3.479 -11.734 1.00 97.62 73 VAL A CA 1
ATOM 563 C C . VAL A 1 73 ? 3.244 -3.849 -10.735 1.00 97.62 73 VAL A C 1
ATOM 565 O O . VAL A 1 73 ? 3.027 -3.127 -9.761 1.00 97.62 73 VAL A O 1
ATOM 568 N N . LEU A 1 74 ? 2.566 -4.971 -10.981 1.00 98.06 74 LEU A N 1
ATOM 569 C CA . LEU A 1 74 ? 1.549 -5.535 -10.097 1.00 98.06 74 LEU A CA 1
ATOM 570 C C . LEU A 1 74 ? 2.176 -6.586 -9.173 1.00 98.06 74 LEU A C 1
ATOM 572 O O . LEU A 1 74 ? 2.783 -7.550 -9.637 1.00 98.06 74 LEU A O 1
ATOM 576 N N . LEU A 1 75 ? 1.996 -6.422 -7.863 1.00 98.06 75 LEU A N 1
ATOM 577 C CA . LEU A 1 75 ? 2.415 -7.380 -6.844 1.00 98.06 75 LEU A CA 1
ATOM 578 C C . LEU A 1 75 ? 1.190 -7.968 -6.140 1.00 98.06 75 LEU A C 1
ATOM 580 O O . LEU A 1 75 ? 0.418 -7.246 -5.510 1.00 98.06 75 LEU A O 1
ATOM 584 N N . HIS A 1 76 ? 1.040 -9.293 -6.176 1.00 97.81 76 HIS A N 1
ATOM 585 C CA . HIS A 1 76 ? -0.067 -9.977 -5.492 1.00 97.81 76 HIS A CA 1
ATOM 586 C C . HIS A 1 76 ? 0.185 -10.238 -4.008 1.00 97.81 76 HIS A C 1
ATOM 588 O O . HIS A 1 76 ? -0.764 -10.538 -3.294 1.00 97.81 76 HIS A O 1
ATOM 594 N N . LYS A 1 77 ? 1.430 -10.126 -3.535 1.00 97.94 77 LYS A N 1
ATOM 595 C CA . LYS A 1 77 ? 1.794 -10.187 -2.114 1.00 97.94 77 LYS A CA 1
ATOM 596 C C . LYS A 1 77 ? 2.422 -8.861 -1.720 1.00 97.94 77 LYS A C 1
ATOM 598 O O . LYS A 1 77 ? 3.359 -8.404 -2.370 1.00 97.94 77 LYS A O 1
ATOM 603 N N . TYR A 1 78 ? 1.888 -8.241 -0.681 1.00 97.81 78 TYR A N 1
ATOM 604 C CA . TYR A 1 78 ? 2.250 -6.883 -0.294 1.00 97.81 78 TYR A CA 1
ATOM 605 C C . TYR A 1 78 ? 1.921 -6.639 1.178 1.00 97.81 78 TYR A C 1
ATOM 607 O O . TYR A 1 78 ? 1.435 -7.517 1.888 1.00 97.81 78 TYR A O 1
ATOM 615 N N . GLN A 1 79 ? 2.204 -5.434 1.652 1.00 98.25 79 GLN A N 1
ATOM 616 C CA . GLN A 1 79 ? 1.770 -4.937 2.947 1.00 98.25 79 GLN A CA 1
ATOM 617 C C . GLN A 1 79 ? 0.916 -3.688 2.746 1.00 98.25 79 GLN A C 1
ATOM 619 O O . GLN A 1 79 ? 1.212 -2.871 1.877 1.00 98.25 79 GLN A O 1
ATOM 624 N N . VAL A 1 80 ? -0.127 -3.534 3.552 1.00 97.75 80 VAL A N 1
ATOM 625 C CA . VAL A 1 80 ? -1.003 -2.360 3.588 1.00 97.75 80 VAL A CA 1
ATOM 626 C C . VAL A 1 80 ? -0.640 -1.511 4.799 1.00 97.75 80 VAL A C 1
ATOM 628 O O . VAL A 1 80 ? -0.369 -2.052 5.872 1.00 97.75 80 VAL A O 1
ATOM 631 N N . LEU A 1 81 ? -0.620 -0.189 4.631 1.00 96.56 81 LEU A N 1
ATOM 632 C CA . LEU A 1 81 ? -0.477 0.732 5.751 1.00 96.56 81 LEU A CA 1
ATOM 633 C C . LEU A 1 81 ? -1.797 0.779 6.524 1.00 96.56 81 LEU A C 1
ATOM 635 O O . LEU A 1 81 ? -2.809 1.225 5.989 1.00 96.56 81 LEU A O 1
ATOM 639 N N . VAL A 1 82 ? -1.782 0.337 7.777 1.00 95.88 82 VAL A N 1
ATOM 640 C CA . VAL A 1 82 ? -2.915 0.440 8.702 1.00 95.88 82 VAL A CA 1
ATOM 641 C C . VAL A 1 82 ? -2.595 1.528 9.717 1.00 95.88 82 VAL A C 1
ATOM 643 O O . VAL A 1 82 ? -1.527 1.509 10.335 1.00 95.88 82 VAL A O 1
ATOM 646 N N . ALA A 1 83 ? -3.508 2.488 9.851 1.00 92.94 83 ALA A N 1
ATOM 647 C CA . ALA A 1 83 ? -3.385 3.614 10.767 1.00 92.94 83 ALA A CA 1
ATOM 648 C C . ALA A 1 83 ? -4.674 3.715 11.581 1.00 92.94 83 ALA A C 1
ATOM 650 O O . ALA A 1 83 ? -5.725 4.098 11.073 1.00 92.94 83 ALA A O 1
ATOM 651 N N . GLU A 1 84 ? -4.587 3.346 12.851 1.00 91.50 84 GLU A N 1
ATOM 652 C CA . GLU A 1 84 ? -5.721 3.331 13.761 1.00 91.50 84 GLU A CA 1
ATOM 653 C C . GLU A 1 84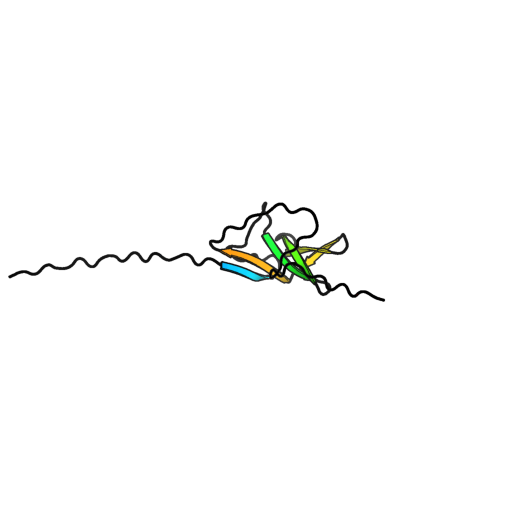 ? -5.547 4.432 14.809 1.00 91.50 84 GLU A C 1
ATOM 655 O O . GLU A 1 84 ? -4.557 4.446 15.539 1.00 91.50 84 GLU A O 1
ATOM 660 N N . ASN A 1 85 ? -6.515 5.352 14.883 1.00 88.06 85 ASN A N 1
ATOM 661 C CA . ASN A 1 85 ? -6.533 6.491 15.816 1.00 88.06 85 ASN A CA 1
ATOM 662 C C . ASN A 1 85 ? -5.288 7.398 15.729 1.00 88.06 85 ASN A C 1
ATOM 664 O O . ASN A 1 85 ? -4.914 8.068 16.696 1.00 88.06 85 ASN A O 1
ATOM 668 N N . VAL A 1 86 ? -4.643 7.416 14.561 1.00 87.94 86 VAL A N 1
ATOM 669 C CA . VAL A 1 86 ? -3.473 8.238 14.241 1.00 87.94 86 VAL A CA 1
ATOM 670 C C . VAL A 1 86 ? -3.825 9.161 13.081 1.00 87.94 86 VAL A C 1
ATOM 672 O O . VAL A 1 86 ? -4.353 8.714 12.065 1.00 87.94 86 VAL A O 1
ATOM 675 N N . GLU A 1 87 ? -3.493 10.441 13.217 1.00 85.88 87 GLU A N 1
ATOM 676 C CA . GLU A 1 87 ? -3.573 11.404 12.121 1.00 85.88 87 GLU A CA 1
ATOM 677 C C . GLU A 1 87 ? -2.259 11.401 11.335 1.00 85.88 87 GLU A C 1
ATOM 679 O O . GLU A 1 87 ? -1.176 11.535 11.908 1.00 85.88 87 GLU A O 1
ATOM 684 N N . LEU A 1 88 ? -2.352 11.239 10.014 1.00 86.75 88 LEU A N 1
ATOM 685 C CA . LEU A 1 88 ? -1.215 11.331 9.101 1.00 86.75 88 LEU A CA 1
ATOM 686 C C . LEU A 1 88 ? -1.322 12.607 8.275 1.00 86.75 88 LEU A C 1
ATOM 688 O O . LEU A 1 88 ? -2.373 12.897 7.704 1.00 86.75 88 LEU A O 1
ATOM 692 N N . MET A 1 89 ? -0.212 13.334 8.173 1.00 85.94 89 MET A N 1
ATOM 693 C CA . MET A 1 89 ? -0.127 14.582 7.426 1.00 85.94 89 MET A CA 1
ATOM 694 C C . MET A 1 89 ? 0.802 14.429 6.226 1.00 85.94 89 MET A C 1
ATOM 696 O O . MET A 1 89 ? 1.939 13.972 6.352 1.00 85.94 89 MET A O 1
ATOM 700 N N . TRP A 1 90 ? 0.330 14.872 5.063 1.00 84.69 90 TRP A N 1
ATOM 701 C CA . TRP A 1 90 ? 1.166 15.029 3.881 1.00 84.69 90 TRP A CA 1
ATOM 702 C C . TRP A 1 90 ? 1.893 16.362 3.955 1.00 84.69 90 TRP A C 1
ATOM 704 O O . TRP A 1 90 ? 1.275 17.424 3.938 1.00 84.69 90 TRP A O 1
ATOM 714 N N . ILE A 1 91 ? 3.218 16.301 4.036 1.00 84.56 91 ILE A N 1
ATOM 715 C CA . ILE A 1 91 ? 4.073 17.484 4.072 1.00 84.56 91 ILE A CA 1
ATOM 716 C C . ILE A 1 91 ? 4.669 17.668 2.683 1.00 84.56 91 ILE A C 1
ATOM 718 O O . ILE A 1 91 ? 5.275 16.749 2.129 1.00 84.56 91 ILE A O 1
ATOM 722 N N . LYS A 1 92 ? 4.500 18.860 2.105 1.00 86.12 92 LYS A N 1
ATOM 723 C CA . LYS A 1 92 ? 5.148 19.210 0.841 1.00 86.12 92 LYS A CA 1
ATOM 724 C C . LYS A 1 92 ? 6.651 19.331 1.075 1.00 86.12 92 LYS A C 1
ATOM 726 O O . LYS A 1 92 ? 7.089 20.154 1.872 1.00 86.12 92 LYS A O 1
ATOM 731 N N . ILE A 1 93 ? 7.426 18.539 0.346 1.00 83.81 93 ILE A N 1
ATOM 732 C CA . ILE A 1 93 ? 8.889 18.565 0.383 1.00 83.81 93 ILE A CA 1
ATOM 733 C C . ILE A 1 93 ? 9.392 18.720 -1.050 1.00 83.81 93 ILE A C 1
ATOM 735 O O . ILE A 1 93 ? 8.835 18.137 -1.980 1.00 83.81 93 ILE A O 1
ATOM 739 N N . SER A 1 94 ? 10.433 19.527 -1.231 1.00 84.31 94 SER A N 1
ATOM 740 C CA . SER A 1 94 ? 11.144 19.698 -2.499 1.00 84.31 94 SER A CA 1
ATOM 741 C C . SER A 1 94 ? 12.604 19.297 -2.335 1.00 84.31 94 SER A C 1
ATOM 743 O O . SER A 1 94 ? 13.209 19.575 -1.302 1.00 84.31 94 SER A O 1
ATOM 745 N N . GLY A 1 95 ? 13.186 18.693 -3.370 1.00 81.44 95 GLY A N 1
ATOM 746 C CA . GLY A 1 95 ? 14.559 18.196 -3.323 1.00 81.44 95 GLY A CA 1
ATOM 747 C C . GLY A 1 95 ? 14.672 16.840 -2.623 1.00 81.44 95 GLY A C 1
ATOM 748 O O . GLY A 1 95 ? 13.714 16.071 -2.557 1.00 81.44 95 GLY A O 1
ATOM 749 N N . ARG A 1 96 ? 15.874 16.515 -2.139 1.00 77.31 96 ARG A N 1
ATOM 750 C CA . ARG A 1 96 ? 16.142 15.232 -1.480 1.00 77.31 96 ARG A CA 1
ATOM 751 C C . ARG A 1 96 ? 15.623 15.261 -0.043 1.00 77.31 96 ARG A C 1
ATOM 753 O O . ARG A 1 96 ? 16.062 16.085 0.754 1.00 77.31 96 ARG A O 1
ATOM 760 N N . LEU A 1 97 ? 14.752 14.314 0.299 1.00 77.44 97 LEU A N 1
ATOM 761 C CA . LEU A 1 97 ? 14.330 14.097 1.679 1.00 77.44 97 LEU A CA 1
ATOM 762 C C . LEU A 1 97 ? 15.519 13.602 2.518 1.00 77.44 97 LEU A C 1
ATOM 764 O O . LEU A 1 97 ? 16.049 12.521 2.267 1.00 77.44 97 LEU A O 1
ATOM 768 N N . GLN A 1 98 ? 15.928 14.386 3.514 1.00 70.25 98 GLN A N 1
ATOM 769 C CA . GLN A 1 98 ? 16.912 13.990 4.522 1.00 70.25 98 GLN A CA 1
ATOM 770 C C . GLN A 1 98 ? 16.185 13.705 5.833 1.00 70.25 98 GLN A C 1
ATOM 772 O O . GLN A 1 98 ? 16.029 14.581 6.677 1.00 70.25 98 GLN A O 1
ATOM 777 N N . ILE A 1 99 ? 15.699 12.476 5.980 1.00 71.19 99 ILE A N 1
ATOM 778 C CA . ILE A 1 99 ? 15.110 12.002 7.230 1.00 71.19 99 ILE A CA 1
ATOM 779 C C . ILE A 1 99 ? 15.918 10.814 7.744 1.00 71.19 99 ILE A C 1
ATOM 781 O O . ILE A 1 99 ? 16.213 9.877 7.003 1.00 71.19 99 ILE A O 1
ATOM 785 N N . THR A 1 100 ? 16.314 10.868 9.011 1.00 60.97 100 THR A N 1
ATOM 786 C CA . THR A 1 100 ? 16.992 9.772 9.705 1.00 60.97 100 THR A CA 1
ATOM 787 C C . THR A 1 100 ? 15.958 8.926 10.447 1.00 60.97 100 THR A C 1
ATOM 789 O O . THR A 1 100 ? 14.930 9.424 10.898 1.00 60.97 100 THR A O 1
ATOM 792 N N . GLY A 1 101 ? 16.188 7.615 10.543 1.00 55.84 101 GLY A N 1
ATOM 793 C CA . GLY A 1 101 ? 15.336 6.718 11.337 1.00 55.84 101 GLY A CA 1
ATOM 794 C C . GLY A 1 101 ? 14.010 6.281 10.697 1.00 55.84 101 GLY A C 1
ATOM 795 O O . GLY A 1 101 ? 13.317 5.454 11.283 1.00 55.84 101 GLY A O 1
ATOM 796 N N . VAL A 1 102 ? 13.667 6.743 9.488 1.00 59.12 102 VAL A N 1
ATOM 797 C CA . VAL A 1 102 ? 12.491 6.263 8.738 1.00 59.12 102 VAL A CA 1
ATOM 798 C C . VAL A 1 102 ? 12.935 5.355 7.591 1.00 59.12 102 VAL A C 1
ATOM 800 O O . VAL A 1 102 ? 13.572 5.803 6.640 1.00 59.12 102 VAL A O 1
ATOM 803 N N . LYS A 1 103 ? 12.573 4.067 7.649 1.00 55.00 103 LYS A N 1
ATOM 804 C CA . LYS A 1 103 ? 12.700 3.154 6.501 1.00 55.00 103 LYS A CA 1
ATOM 805 C C . LYS A 1 103 ? 11.511 3.356 5.561 1.00 55.00 103 LYS A C 1
ATOM 807 O O . LYS A 1 103 ? 10.437 2.793 5.778 1.00 55.00 103 LYS A O 1
ATOM 812 N N . ALA A 1 104 ? 11.714 4.183 4.540 1.00 61.97 104 ALA A N 1
ATOM 813 C CA . ALA A 1 104 ? 10.837 4.273 3.377 1.00 61.97 104 ALA A CA 1
ATOM 814 C C . ALA A 1 104 ? 11.173 3.149 2.375 1.00 61.97 104 ALA A C 1
ATOM 816 O O . ALA A 1 104 ? 11.741 2.121 2.754 1.00 61.97 104 ALA A O 1
ATOM 817 N N . GLY A 1 105 ? 10.816 3.328 1.102 1.00 58.88 105 GLY A N 1
ATOM 818 C CA . GLY A 1 105 ? 11.328 2.455 0.055 1.00 58.88 105 GLY A CA 1
ATOM 819 C C . GLY A 1 105 ? 12.858 2.482 0.011 1.00 58.88 105 GLY A C 1
ATOM 820 O O . GLY A 1 105 ? 13.466 3.535 0.195 1.00 58.88 105 GLY A O 1
ATOM 821 N N . SER A 1 106 ? 13.476 1.322 -0.177 1.00 64.56 106 SER A N 1
ATOM 822 C CA . SER A 1 106 ? 14.927 1.186 -0.317 1.00 64.56 106 SER A CA 1
ATOM 823 C C . SER A 1 106 ? 15.211 0.527 -1.649 1.00 64.56 106 SER A C 1
ATOM 825 O O . SER A 1 106 ? 14.652 -0.534 -1.897 1.00 64.56 106 SER A O 1
ATOM 827 N N . GLU A 1 107 ? 16.084 1.099 -2.465 1.00 57.66 107 GLU A N 1
ATOM 828 C CA . GLU A 1 107 ? 16.607 0.446 -3.663 1.00 57.66 107 GLU A CA 1
ATOM 829 C C . GLU A 1 107 ? 18.059 0.070 -3.375 1.00 57.66 107 GLU A C 1
ATOM 831 O O . GLU A 1 107 ? 18.864 0.930 -3.015 1.00 57.66 107 GLU A O 1
ATOM 836 N N . ASN A 1 108 ? 18.403 -1.212 -3.488 1.00 50.94 108 ASN A N 1
ATOM 837 C CA . ASN A 1 108 ? 19.806 -1.604 -3.532 1.00 50.94 108 ASN A CA 1
ATOM 838 C C . ASN A 1 108 ? 20.282 -1.405 -4.969 1.00 50.94 108 ASN A C 1
ATOM 840 O O . ASN A 1 108 ? 20.067 -2.262 -5.822 1.00 50.94 108 ASN A O 1
ATOM 844 N N . VAL A 1 109 ? 20.897 -0.258 -5.253 1.00 50.78 109 VAL A N 1
ATOM 845 C CA . VAL A 1 109 ? 21.607 -0.070 -6.519 1.00 50.78 109 VAL A CA 1
ATOM 846 C C . VAL A 1 109 ? 22.945 -0.785 -6.388 1.00 50.78 109 VAL A C 1
ATOM 848 O O . VAL A 1 109 ? 23.856 -0.297 -5.721 1.00 50.78 109 VAL A O 1
ATOM 851 N N . SER A 1 110 ? 23.072 -1.956 -7.007 1.00 44.66 110 SER A N 1
ATOM 852 C CA . SER A 1 110 ? 24.388 -2.508 -7.315 1.00 44.66 110 SER A CA 1
ATOM 853 C C . SER A 1 110 ? 25.050 -1.559 -8.314 1.00 44.66 110 SER A C 1
ATOM 855 O O . SER A 1 110 ? 24.658 -1.506 -9.478 1.00 44.66 110 SER A O 1
ATOM 857 N N . LEU A 1 111 ? 26.008 -0.755 -7.851 1.00 43.66 111 LEU A N 1
ATOM 858 C CA . LEU A 1 111 ? 26.918 -0.048 -8.746 1.00 43.66 111 LEU A CA 1
ATOM 859 C C . LEU A 1 111 ? 27.811 -1.112 -9.382 1.00 43.66 111 LEU A C 1
ATOM 861 O O . LEU A 1 111 ? 28.677 -1.678 -8.717 1.00 43.66 111 LEU A O 1
ATOM 865 N N . ASN A 1 112 ? 27.560 -1.426 -10.648 1.00 41.38 112 ASN A N 1
ATOM 866 C CA . ASN A 1 112 ? 28.520 -2.176 -11.439 1.00 41.38 112 ASN A CA 1
ATOM 867 C C . ASN A 1 112 ? 29.664 -1.203 -11.769 1.00 41.38 112 ASN A C 1
ATOM 869 O O . ASN A 1 112 ? 29.419 -0.196 -12.436 1.00 41.38 112 ASN A O 1
ATOM 873 N N . ASN A 1 113 ? 30.853 -1.477 -11.220 1.00 40.97 113 ASN A N 1
ATOM 874 C CA . ASN A 1 113 ? 32.113 -0.798 -11.552 1.00 40.97 113 ASN A CA 1
ATOM 875 C C . ASN A 1 113 ? 32.482 -0.986 -13.025 1.00 40.97 113 ASN A C 1
ATOM 877 O O . ASN A 1 113 ? 32.274 -2.112 -13.533 1.00 40.97 113 ASN A O 1
#

pLDDT: mean 81.4, std 19.83, range [40.97, 98.31]

Radius of gyration: 22.29 Å; chains: 1; bounding box: 61×30×79 Å

Sequence (113 aa):
MAEFSSEKEHQTEKNQSIKSIQWVTSQSGKVPEKAYIFHGKVIGRGVYNHGVHIGYIDTSEGGLIIGWAGCKVLLHKYQVLVAENVELMWIKISGRLQITGVKAGSENVSLNN

Secondary structure (DSSP, 8-state):
-------------------EEEEEEEETT---TTB-EETTEEEEEEEETTEEEEEEEETTTTEEEEEETTEEEEESEEEEEEEES----PPP--S----SS------------

Organism: Gigaspora margarita (NCBI:txid4874)